Protein AF-A0A6G3DKL4-F1 (afdb_monomer_lite)

Foldseek 3Di:
DDDDPPPDPPPDPDQDPVNVVVCCVVPVPDDDPPQWDKDKAWWDKAQLVCRLDDDDPVLLVVLVVVLVPQDAQFDWDADPVRIIMTIHDIDRDPVVNCVRVVVSQVSSQVSQVVSRMDTDRDPDRPNDD

Structure (mmCIF, N/CA/C/O backbone):
data_AF-A0A6G3DKL4-F1
#
_entry.id   AF-A0A6G3DKL4-F1
#
loop_
_atom_site.group_PDB
_atom_site.id
_atom_site.type_symbol
_atom_site.label_atom_id
_atom_site.label_alt_id
_atom_site.label_comp_id
_atom_site.label_asym_id
_atom_site.label_entity_id
_atom_site.label_seq_id
_atom_site.pdbx_PDB_ins_code
_atom_site.Cartn_x
_atom_site.Cartn_y
_atom_site.Cartn_z
_atom_site.occupancy
_atom_site.B_iso_or_equiv
_atom_site.auth_seq_id
_atom_site.auth_comp_id
_atom_site.auth_asym_id
_atom_site.auth_atom_id
_atom_site.pdbx_PDB_model_num
ATOM 1 N N . MET A 1 1 ? 56.990 4.726 16.274 1.00 41.78 1 MET A N 1
ATOM 2 C CA . MET A 1 1 ? 56.232 4.345 15.067 1.00 41.78 1 MET A CA 1
ATOM 3 C C . MET A 1 1 ? 54.829 4.008 15.523 1.00 41.78 1 MET A C 1
ATOM 5 O O . MET A 1 1 ? 54.674 3.036 16.246 1.00 41.78 1 MET A O 1
ATOM 9 N N . SER A 1 2 ? 53.864 4.879 15.239 1.00 43.47 2 SER A N 1
ATOM 10 C CA . SER A 1 2 ? 52.451 4.660 15.550 1.00 43.47 2 SER A CA 1
ATOM 11 C C . SER A 1 2 ? 51.690 4.900 14.258 1.00 43.47 2 SER A C 1
ATOM 13 O O . SER A 1 2 ? 51.600 6.041 13.809 1.00 43.47 2 SER A O 1
ATOM 15 N N . ASP A 1 3 ? 51.223 3.816 13.648 1.00 43.56 3 ASP A N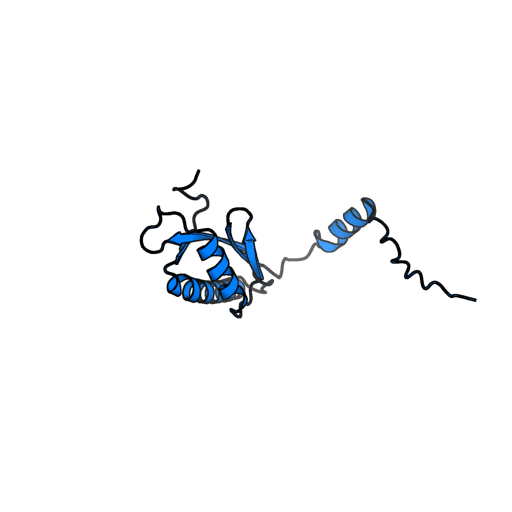 1
ATOM 16 C CA . ASP A 1 3 ? 50.399 3.841 12.447 1.00 43.56 3 ASP A CA 1
ATOM 17 C C . ASP A 1 3 ? 48.978 4.263 12.822 1.00 43.56 3 ASP A C 1
ATOM 19 O O . ASP A 1 3 ? 48.232 3.525 13.466 1.00 43.56 3 ASP A O 1
ATOM 23 N N . SER A 1 4 ? 48.598 5.471 12.416 1.00 48.81 4 SER A N 1
ATOM 24 C CA . SER A 1 4 ? 47.213 5.927 12.474 1.00 48.81 4 SER A CA 1
ATOM 25 C C . SER A 1 4 ? 46.477 5.410 11.239 1.00 48.81 4 SER A C 1
ATOM 27 O O . SER A 1 4 ? 46.624 5.952 10.144 1.00 48.81 4 SER A O 1
ATOM 29 N N . VAL A 1 5 ? 45.666 4.365 11.413 1.00 52.44 5 VAL A N 1
ATOM 30 C CA . VAL A 1 5 ? 44.730 3.874 10.391 1.00 52.44 5 VAL A CA 1
ATOM 31 C C . VAL A 1 5 ? 43.577 4.873 10.268 1.00 52.44 5 VAL A C 1
ATOM 33 O O . VAL A 1 5 ? 42.525 4.741 10.888 1.00 52.44 5 VAL A O 1
ATOM 36 N N . GLY A 1 6 ? 43.794 5.913 9.465 1.00 50.56 6 GLY A N 1
ATOM 37 C CA . GLY A 1 6 ? 42.736 6.775 8.959 1.00 50.56 6 GLY A CA 1
ATOM 38 C C . GLY A 1 6 ? 41.980 6.039 7.859 1.00 50.56 6 GLY A C 1
ATOM 39 O O . GLY A 1 6 ? 42.380 6.076 6.697 1.00 50.56 6 GLY A O 1
ATOM 40 N N . GLY A 1 7 ? 40.900 5.347 8.222 1.00 53.75 7 GLY A N 1
ATOM 41 C CA . GLY A 1 7 ? 39.948 4.787 7.266 1.00 53.75 7 GLY A CA 1
ATOM 42 C C . GLY A 1 7 ? 39.293 5.910 6.463 1.00 53.75 7 GLY A C 1
ATOM 43 O O . GLY A 1 7 ? 38.277 6.466 6.866 1.00 53.75 7 GLY A O 1
ATOM 44 N N . CYS A 1 8 ? 39.905 6.278 5.338 1.00 49.47 8 CYS A N 1
ATOM 45 C CA . CYS A 1 8 ? 39.370 7.248 4.396 1.00 49.47 8 CYS A CA 1
ATOM 46 C C . CYS A 1 8 ? 38.118 6.644 3.747 1.00 49.47 8 CYS A C 1
ATOM 48 O O . CYS A 1 8 ? 38.216 5.826 2.828 1.00 49.47 8 CYS A O 1
ATOM 50 N N . ILE A 1 9 ? 36.929 7.028 4.223 1.00 61.69 9 ILE A N 1
ATOM 51 C CA . ILE A 1 9 ? 35.717 6.885 3.417 1.00 61.69 9 ILE A CA 1
ATOM 52 C C . ILE A 1 9 ? 35.973 7.728 2.173 1.00 61.69 9 ILE A C 1
ATOM 54 O O . ILE A 1 9 ? 36.005 8.956 2.251 1.00 61.69 9 ILE A O 1
ATOM 58 N N . ARG A 1 10 ? 36.230 7.066 1.038 1.00 65.00 10 ARG A N 1
ATOM 59 C CA . ARG A 1 10 ? 36.393 7.756 -0.241 1.00 65.00 10 ARG A CA 1
ATOM 60 C C . ARG A 1 10 ? 35.168 8.651 -0.429 1.00 65.00 10 ARG A C 1
ATOM 62 O O . ARG A 1 10 ? 34.053 8.123 -0.353 1.00 65.00 10 ARG A O 1
ATOM 69 N N . PRO A 1 11 ? 35.340 9.967 -0.635 1.00 62.91 11 PRO A N 1
ATOM 70 C CA . PRO A 1 11 ? 34.208 10.834 -0.897 1.00 62.91 11 PRO A CA 1
ATOM 71 C C . PRO A 1 11 ? 33.474 10.264 -2.107 1.00 62.91 11 PRO A C 1
ATOM 73 O O . PRO A 1 11 ? 34.078 10.023 -3.154 1.00 62.91 11 PRO A O 1
ATOM 76 N N . ARG A 1 12 ? 32.185 9.963 -1.934 1.00 66.44 12 ARG A N 1
ATOM 77 C CA . ARG A 1 12 ? 31.335 9.598 -3.063 1.00 66.44 12 ARG A CA 1
ATOM 78 C C . ARG A 1 12 ? 31.334 10.803 -3.991 1.00 66.44 12 ARG A C 1
ATOM 80 O O . ARG A 1 12 ? 30.905 11.878 -3.579 1.00 66.44 12 ARG A O 1
ATOM 87 N N . THR A 1 13 ? 31.869 10.641 -5.197 1.00 80.19 13 THR A N 1
ATOM 88 C CA . THR A 1 13 ? 31.788 11.675 -6.226 1.00 80.19 13 THR A CA 1
ATOM 89 C C . THR A 1 13 ? 30.321 12.044 -6.407 1.00 80.19 13 THR A C 1
ATOM 91 O O . THR A 1 13 ? 29.473 11.155 -6.511 1.00 80.19 13 THR A O 1
ATOM 94 N N . ALA A 1 14 ? 30.016 13.341 -6.378 1.00 86.44 14 ALA A N 1
ATOM 95 C CA . ALA A 1 14 ? 28.666 13.807 -6.653 1.00 86.44 14 ALA A CA 1
ATOM 96 C C . ALA A 1 14 ? 28.273 13.389 -8.076 1.00 86.44 14 ALA A C 1
ATOM 98 O O . ALA A 1 14 ? 29.074 13.537 -8.999 1.00 86.44 14 ALA A O 1
ATOM 99 N N . VAL A 1 15 ? 27.059 12.859 -8.232 1.00 90.31 15 VAL A N 1
ATOM 100 C CA . VAL A 1 15 ? 26.499 12.554 -9.553 1.00 90.31 15 VAL A CA 1
ATOM 101 C C . VAL A 1 15 ? 26.222 13.879 -10.258 1.00 90.31 15 VAL A C 1
ATOM 103 O O . VAL A 1 15 ? 25.591 14.769 -9.685 1.00 90.31 15 VAL A O 1
ATOM 106 N N . SER A 1 16 ? 26.719 14.026 -11.478 1.00 93.81 16 SER A N 1
ATOM 107 C CA . SER A 1 16 ? 26.466 15.192 -12.320 1.00 93.81 16 SER A CA 1
ATOM 108 C C . SER A 1 16 ? 25.067 15.146 -12.934 1.00 93.81 16 SER A C 1
ATOM 110 O O . SER A 1 16 ? 24.484 14.081 -13.136 1.00 93.81 16 SER A O 1
ATOM 112 N N . GLU A 1 17 ? 24.537 16.313 -13.295 1.00 94.94 17 GLU A N 1
ATOM 113 C CA . GLU A 1 17 ? 23.261 16.422 -14.012 1.00 94.94 17 GLU A CA 1
ATOM 114 C C . GLU A 1 17 ? 23.251 15.583 -15.301 1.00 94.94 17 GLU A C 1
ATOM 116 O O . GLU A 1 17 ? 22.292 14.861 -15.561 1.00 94.94 17 GLU A O 1
ATOM 121 N N . ALA A 1 18 ? 24.355 15.590 -16.057 1.00 95.06 18 ALA A N 1
ATOM 122 C CA . ALA A 1 18 ? 24.495 14.813 -17.286 1.00 95.06 18 ALA A CA 1
ATOM 123 C C . ALA A 1 18 ? 24.416 13.294 -17.046 1.00 95.06 18 ALA A C 1
ATOM 125 O O . ALA A 1 18 ? 23.835 12.567 -17.853 1.00 95.06 18 ALA A O 1
ATOM 126 N N . GLU A 1 19 ? 24.971 12.799 -15.935 1.00 93.50 19 GLU A N 1
ATOM 127 C CA . GLU A 1 19 ? 24.870 11.384 -15.558 1.00 93.50 19 GLU A CA 1
ATOM 128 C C . GLU A 1 19 ? 23.434 11.004 -15.175 1.00 93.50 19 GLU A C 1
ATOM 130 O O . GLU A 1 19 ? 22.961 9.933 -15.563 1.00 93.50 19 GLU A O 1
ATOM 135 N N . VAL A 1 20 ? 22.716 11.887 -14.471 1.00 92.69 20 VAL A N 1
ATOM 136 C CA . VAL A 1 20 ? 21.292 11.687 -14.156 1.00 92.69 20 VAL A CA 1
ATOM 137 C C . VAL A 1 20 ? 20.448 11.695 -15.432 1.00 92.69 20 VAL A C 1
ATOM 139 O O . VAL A 1 20 ? 19.623 10.800 -15.618 1.00 92.69 20 VAL A O 1
ATOM 142 N N . GLU A 1 21 ? 20.671 12.645 -16.344 1.00 92.19 21 GLU A N 1
ATOM 143 C CA . GLU 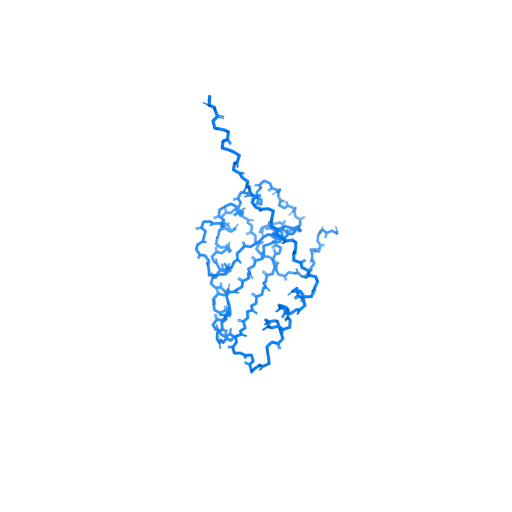A 1 21 ? 19.939 12.712 -17.613 1.00 92.19 21 GLU A CA 1
ATOM 144 C C . GLU A 1 21 ? 20.174 11.451 -18.455 1.00 92.19 21 GLU A C 1
ATOM 146 O O . GLU A 1 21 ? 19.224 10.844 -18.960 1.00 92.19 21 GLU A O 1
ATOM 151 N N . ALA A 1 22 ? 21.432 11.012 -18.569 1.00 91.06 22 ALA A N 1
ATOM 152 C CA . ALA A 1 22 ? 21.785 9.794 -19.286 1.00 91.06 22 ALA A CA 1
ATOM 153 C C . ALA A 1 22 ? 21.095 8.558 -18.684 1.00 91.06 22 ALA A C 1
ATOM 155 O O . ALA A 1 22 ? 20.585 7.716 -19.430 1.00 91.06 22 ALA A O 1
ATOM 156 N N . LEU A 1 23 ? 21.020 8.465 -17.351 1.00 89.06 23 LEU A N 1
ATOM 157 C CA . LEU A 1 23 ? 20.327 7.380 -16.655 1.00 89.06 23 LEU A CA 1
ATOM 158 C C . LEU A 1 23 ? 18.820 7.393 -16.938 1.00 89.06 23 LEU A C 1
ATOM 160 O O . LEU A 1 23 ? 18.264 6.366 -17.331 1.00 89.06 23 LEU A O 1
ATOM 164 N N . VAL A 1 24 ? 18.160 8.543 -16.781 1.00 90.19 24 VAL A N 1
ATOM 165 C CA . VAL A 1 24 ? 16.718 8.688 -17.036 1.00 90.19 24 VAL A CA 1
ATOM 166 C C . VAL A 1 24 ? 16.401 8.346 -18.492 1.00 90.19 24 VAL A C 1
ATOM 168 O O . VAL A 1 24 ? 15.484 7.567 -18.759 1.00 90.19 24 VAL A O 1
ATOM 171 N N . ARG A 1 25 ? 17.200 8.843 -19.442 1.00 85.94 25 ARG A N 1
ATOM 172 C CA . ARG A 1 25 ? 17.065 8.521 -20.869 1.00 85.94 25 ARG A CA 1
ATOM 173 C C . ARG A 1 25 ? 17.237 7.027 -21.142 1.00 85.94 25 ARG A C 1
ATOM 175 O O . ARG A 1 25 ? 16.472 6.460 -21.918 1.00 85.94 25 ARG A O 1
ATOM 182 N N . GLY A 1 26 ? 18.217 6.388 -20.505 1.00 82.62 26 GLY A N 1
ATOM 183 C CA . GLY A 1 26 ? 18.520 4.971 -20.703 1.00 82.62 26 GLY A CA 1
ATOM 184 C C . GLY A 1 26 ? 17.542 4.006 -20.026 1.00 82.62 26 GLY A C 1
ATOM 185 O O . GLY A 1 26 ? 17.389 2.873 -20.489 1.00 82.62 26 GLY A O 1
ATOM 186 N N . ILE A 1 27 ? 16.885 4.420 -18.938 1.00 82.44 27 ILE A N 1
ATOM 187 C CA . ILE A 1 27 ? 16.050 3.545 -18.101 1.00 82.44 27 ILE A CA 1
ATOM 188 C C . ILE A 1 27 ? 14.558 3.870 -18.205 1.00 82.44 27 ILE A C 1
ATOM 190 O O . ILE A 1 27 ? 13.772 2.946 -18.417 1.00 82.44 27 ILE A O 1
ATOM 194 N N . CYS A 1 28 ? 14.169 5.141 -18.087 1.00 77.88 28 CYS A N 1
ATOM 195 C CA . CYS A 1 28 ? 12.769 5.555 -17.942 1.00 77.88 28 CYS A CA 1
ATOM 196 C C . CYS A 1 28 ? 12.032 5.701 -19.282 1.00 77.88 28 CYS A C 1
ATOM 198 O O . CYS A 1 28 ? 10.813 5.584 -19.321 1.00 77.88 28 CYS A O 1
ATOM 200 N N . PHE A 1 29 ? 12.757 5.911 -20.387 1.00 75.50 29 PHE A N 1
ATOM 201 C CA . PHE A 1 29 ? 12.180 6.111 -21.725 1.00 75.50 29 PHE A CA 1
ATOM 202 C C . PHE A 1 29 ? 12.443 4.942 -22.686 1.00 75.50 29 PHE A C 1
ATOM 204 O O . PHE A 1 29 ? 12.569 5.131 -23.897 1.00 75.50 29 PHE A O 1
ATOM 211 N N . LYS A 1 30 ? 12.541 3.711 -22.167 1.00 72.25 30 LYS A N 1
ATOM 212 C CA . LYS A 1 30 ? 12.703 2.519 -23.011 1.00 72.25 30 LYS A CA 1
ATOM 213 C C . LYS A 1 30 ? 11.469 2.321 -23.893 1.00 72.25 30 LYS A C 1
ATOM 215 O O . LYS A 1 30 ? 10.372 2.072 -23.402 1.00 72.25 30 LYS A O 1
ATOM 220 N N . THR A 1 31 ? 11.666 2.384 -25.205 1.00 59.41 31 THR A N 1
ATOM 221 C CA . THR A 1 31 ? 10.624 2.175 -26.210 1.00 59.41 31 THR A CA 1
ATOM 222 C C . THR A 1 31 ? 10.513 0.691 -26.565 1.00 59.41 31 THR A C 1
ATOM 224 O O . THR A 1 31 ? 11.267 0.140 -27.360 1.00 59.41 31 THR A O 1
ATOM 227 N N . GLY A 1 32 ? 9.547 0.019 -25.949 1.00 68.00 32 GLY A N 1
ATOM 228 C CA . GLY A 1 32 ? 9.064 -1.310 -26.321 1.00 68.00 32 GLY A CA 1
ATOM 229 C C . GLY A 1 32 ? 7.593 -1.427 -25.917 1.00 68.00 32 GLY A C 1
ATOM 230 O O . GLY A 1 32 ? 7.128 -0.591 -25.141 1.00 68.00 32 GLY A O 1
ATOM 231 N N . PRO A 1 33 ? 6.826 -2.412 -26.418 1.00 69.88 33 PRO A N 1
ATOM 232 C CA . PRO A 1 33 ? 5.463 -2.602 -25.935 1.00 69.88 33 PRO A CA 1
ATOM 233 C C . PRO A 1 33 ? 5.513 -2.816 -24.411 1.00 69.88 33 PRO A C 1
ATOM 235 O O . PRO A 1 33 ? 6.288 -3.672 -23.967 1.00 69.88 33 PRO A O 1
ATOM 238 N N . PRO A 1 34 ? 4.768 -2.050 -23.592 1.00 72.56 34 PRO A N 1
ATOM 239 C CA . PRO A 1 34 ? 4.749 -2.263 -22.151 1.00 72.56 34 PRO A CA 1
ATOM 240 C C . PRO A 1 34 ? 4.217 -3.673 -21.887 1.00 72.56 34 PRO A C 1
ATOM 242 O O . PRO A 1 34 ? 3.075 -3.994 -22.203 1.00 72.56 34 PRO A O 1
ATOM 245 N N . ARG A 1 35 ? 5.089 -4.548 -21.378 1.00 84.38 35 ARG A N 1
ATOM 246 C CA . ARG A 1 35 ? 4.753 -5.950 -21.069 1.00 84.38 35 ARG A CA 1
ATOM 247 C C . ARG A 1 35 ? 4.424 -6.170 -19.600 1.00 84.38 35 ARG A C 1
ATOM 249 O O . ARG A 1 35 ? 3.971 -7.250 -19.244 1.00 84.38 35 ARG A O 1
ATOM 256 N N . LEU A 1 36 ? 4.715 -5.174 -18.768 1.00 90.88 36 LEU A N 1
ATOM 257 C CA . LEU A 1 36 ? 4.533 -5.221 -17.329 1.00 90.88 36 LEU A CA 1
ATOM 258 C C . LEU A 1 36 ? 3.686 -4.035 -16.888 1.00 90.88 36 LEU A C 1
ATOM 260 O O . LEU A 1 36 ? 3.777 -2.957 -17.477 1.00 90.88 36 LEU A O 1
ATOM 264 N N . LEU A 1 37 ? 2.900 -4.244 -15.842 1.00 92.25 37 LEU A N 1
ATOM 265 C CA . LEU A 1 37 ? 2.127 -3.204 -15.176 1.00 92.25 37 LEU A CA 1
ATOM 266 C C . LEU A 1 37 ? 2.196 -3.392 -13.664 1.00 92.25 37 LEU A C 1
ATOM 268 O O . LEU A 1 37 ? 2.321 -4.514 -13.180 1.00 92.25 37 LEU A O 1
ATOM 272 N N . GLY A 1 38 ? 2.097 -2.291 -12.939 1.00 96.06 38 GLY A N 1
ATOM 273 C CA . GLY A 1 38 ? 1.952 -2.273 -11.492 1.00 96.06 38 GLY A CA 1
ATOM 274 C C . GLY A 1 38 ? 0.889 -1.254 -11.109 1.00 96.06 38 GLY A C 1
ATOM 275 O O . GLY A 1 38 ? 0.531 -0.394 -11.917 1.00 96.06 38 GLY A O 1
ATOM 276 N N . VAL A 1 39 ? 0.376 -1.379 -9.893 1.00 97.88 39 VAL A N 1
ATOM 277 C CA . VAL A 1 39 ? -0.504 -0.395 -9.271 1.00 97.88 39 VAL A CA 1
ATOM 278 C C . VAL A 1 39 ? 0.049 -0.005 -7.912 1.00 97.88 39 VAL A C 1
ATOM 280 O O . VAL A 1 39 ? 0.666 -0.820 -7.221 1.00 97.88 39 VAL A O 1
ATOM 283 N N . GLU A 1 40 ? -0.234 1.234 -7.547 1.00 98.38 40 GLU A N 1
ATOM 284 C CA . GLU A 1 40 ? -0.030 1.781 -6.215 1.00 98.38 40 GLU A CA 1
ATOM 285 C C . GLU A 1 40 ? -1.404 2.213 -5.719 1.00 98.38 40 GLU A C 1
ATOM 287 O O . GLU A 1 40 ? -2.182 2.820 -6.463 1.00 98.38 40 GLU A O 1
ATOM 292 N N . VAL A 1 41 ? -1.758 1.783 -4.511 1.00 98.00 41 VAL A N 1
ATOM 293 C CA . VAL A 1 41 ? -3.047 2.108 -3.902 1.00 98.00 41 VAL A CA 1
ATOM 294 C C . VAL A 1 41 ? -2.828 2.640 -2.500 1.00 98.00 41 VAL A C 1
ATOM 296 O O . VAL A 1 41 ? -2.296 1.944 -1.637 1.00 98.00 41 VAL A O 1
ATOM 299 N N . GLU A 1 42 ? -3.293 3.861 -2.283 1.00 98.12 42 GLU A N 1
ATOM 300 C CA . GLU A 1 42 ? -3.228 4.558 -1.007 1.00 98.12 42 GLU A CA 1
ATOM 301 C C . GLU A 1 42 ? -4.590 4.505 -0.309 1.00 98.12 42 GLU A C 1
ATOM 303 O O . GLU A 1 42 ? -5.644 4.689 -0.929 1.00 98.12 42 GLU A O 1
ATOM 308 N N . TRP A 1 43 ? -4.571 4.244 0.996 1.00 97.88 43 TRP A N 1
ATOM 309 C CA . TRP A 1 43 ? -5.771 4.079 1.808 1.00 97.88 43 TRP A CA 1
ATOM 310 C C . TRP A 1 43 ? -5.700 4.921 3.074 1.00 97.88 43 TRP A C 1
ATOM 312 O O . TRP A 1 43 ? -4.734 4.849 3.835 1.00 97.88 43 TRP A O 1
ATOM 322 N N . LEU A 1 44 ? -6.783 5.644 3.356 1.00 96.56 44 LEU A N 1
ATOM 323 C CA . LEU A 1 44 ? -7.006 6.235 4.672 1.00 96.56 44 LEU A CA 1
ATOM 324 C C . LEU A 1 44 ? -7.273 5.124 5.697 1.00 96.56 44 LEU A C 1
ATOM 326 O O . LEU A 1 44 ? -7.870 4.093 5.364 1.00 96.56 44 LEU A O 1
ATOM 330 N N . VAL A 1 45 ? -6.882 5.355 6.951 1.00 96.44 45 VAL A N 1
ATOM 331 C CA . VAL A 1 45 ? -7.139 4.441 8.072 1.00 96.44 45 VAL A CA 1
ATOM 332 C C . VAL A 1 45 ? -8.082 5.113 9.063 1.00 96.44 45 VAL A C 1
ATOM 334 O O . VAL A 1 45 ? -7.729 6.117 9.674 1.00 96.44 45 VAL A O 1
ATOM 337 N N . HIS A 1 46 ? -9.275 4.548 9.246 1.00 96.44 46 HIS A N 1
ATOM 338 C CA . HIS A 1 46 ? -10.295 5.088 10.153 1.00 96.44 46 HIS A CA 1
ATOM 339 C C . HIS A 1 46 ? -10.695 4.099 11.242 1.00 96.44 46 HIS A C 1
ATOM 341 O O . HIS A 1 46 ? -10.558 2.884 11.088 1.00 96.44 46 HIS A O 1
ATOM 347 N N . GLU A 1 47 ? -11.297 4.626 12.310 1.00 96.69 47 GLU A N 1
ATOM 348 C CA . GLU A 1 47 ? -12.061 3.823 13.262 1.00 96.69 47 GLU A CA 1
ATOM 349 C C . GLU A 1 47 ? -13.205 3.097 12.543 1.00 96.69 47 GLU A C 1
ATOM 351 O O . GLU A 1 47 ? -14.108 3.721 11.978 1.00 96.69 47 GLU A O 1
ATOM 356 N N . LEU A 1 48 ? -13.227 1.766 12.626 1.00 95.94 48 LEU A N 1
ATOM 357 C CA . LEU A 1 48 ? -14.199 0.921 11.927 1.00 95.94 48 LEU A CA 1
ATOM 358 C C . LEU A 1 48 ? -15.650 1.243 12.319 1.00 95.94 48 LEU A C 1
ATOM 360 O O . LEU A 1 48 ? -16.559 1.144 11.498 1.00 95.94 48 LEU A O 1
ATOM 364 N N . ARG A 1 49 ? -15.879 1.601 13.589 1.00 95.19 49 ARG A N 1
ATOM 365 C CA . ARG A 1 49 ? -17.224 1.838 14.148 1.00 95.19 49 ARG A CA 1
ATOM 366 C C . ARG A 1 49 ? -17.600 3.314 14.241 1.00 95.19 49 ARG A C 1
ATOM 368 O O . ARG A 1 49 ? -18.776 3.620 14.417 1.00 95.19 49 ARG A O 1
ATOM 375 N N . ALA A 1 50 ? -16.631 4.218 14.137 1.00 94.75 50 ALA A N 1
ATOM 376 C CA . ALA A 1 50 ? -16.857 5.651 14.277 1.00 94.75 50 ALA A CA 1
ATOM 377 C C . ALA A 1 50 ? -15.927 6.447 13.344 1.00 94.75 50 ALA A C 1
ATOM 379 O O . ALA A 1 50 ? -15.065 7.162 13.841 1.00 94.75 50 ALA A O 1
ATOM 380 N N . PRO A 1 51 ? -16.115 6.386 12.009 1.00 92.31 51 PRO A N 1
ATOM 381 C CA . PRO A 1 51 ? -15.142 6.909 11.037 1.00 92.31 51 PRO A CA 1
ATOM 382 C C . PRO A 1 51 ? -14.830 8.407 11.147 1.00 92.31 51 PRO A C 1
ATOM 384 O O . PRO A 1 51 ? -13.854 8.871 10.582 1.00 92.31 51 PRO A O 1
ATOM 387 N N . ARG A 1 52 ? -15.666 9.167 11.867 1.00 91.94 52 ARG A N 1
ATOM 388 C CA . ARG A 1 52 ? -15.455 10.596 12.145 1.00 91.94 52 ARG A CA 1
ATOM 389 C C . ARG A 1 52 ? -14.439 10.858 13.258 1.00 91.94 52 ARG A C 1
ATOM 391 O O . ARG A 1 52 ? -14.053 12.004 13.454 1.00 91.94 52 ARG A O 1
ATOM 398 N N . LEU A 1 53 ? -14.109 9.844 14.057 1.00 92.62 53 LEU A N 1
ATOM 399 C CA . LEU A 1 53 ? -13.131 9.964 15.128 1.00 92.62 53 LEU A CA 1
ATOM 400 C C . LEU A 1 53 ? -11.731 9.720 14.558 1.00 92.62 53 LEU A C 1
ATOM 402 O O . LEU A 1 53 ? -11.549 8.756 13.810 1.00 92.62 53 LEU A O 1
ATOM 406 N N . PRO A 1 54 ? -10.744 10.554 14.921 1.00 91.25 54 PRO A N 1
ATOM 407 C CA . PRO A 1 54 ? -9.371 10.328 14.509 1.00 91.25 54 PRO A CA 1
ATOM 408 C C . PRO A 1 54 ? -8.817 9.078 15.196 1.00 91.25 54 PRO A C 1
ATOM 410 O O . PRO A 1 54 ? -9.083 8.831 16.376 1.00 91.25 54 PRO A O 1
ATOM 413 N N . VAL A 1 55 ? -7.992 8.325 14.473 1.00 93.88 55 VAL A N 1
ATOM 414 C CA . VAL A 1 55 ? -7.177 7.262 15.068 1.00 93.88 55 VAL A CA 1
ATOM 415 C C . VAL A 1 55 ? -5.972 7.912 15.742 1.00 93.88 55 VAL A C 1
ATOM 417 O O . VAL A 1 55 ? -5.326 8.780 15.153 1.00 93.88 55 VAL A O 1
ATOM 420 N N . SER A 1 56 ? -5.658 7.524 16.980 1.00 93.19 56 SER A N 1
ATOM 421 C CA . SER A 1 56 ? -4.510 8.117 17.675 1.00 93.19 56 SER A CA 1
ATOM 422 C C . SER A 1 56 ? -3.182 7.712 17.008 1.00 93.19 56 SER A C 1
ATOM 424 O O . SER A 1 56 ? -3.068 6.578 16.522 1.00 93.19 56 SER A O 1
ATOM 426 N N . PRO A 1 57 ? -2.152 8.582 17.011 1.00 93.00 57 PRO A N 1
ATOM 427 C CA . PRO A 1 57 ? -0.844 8.262 16.435 1.00 93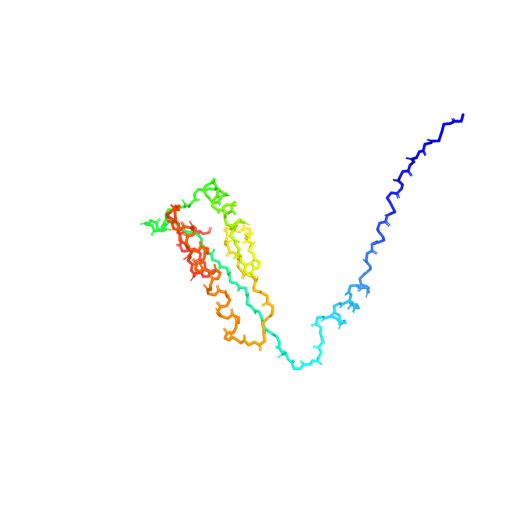.00 57 PRO A CA 1
ATOM 428 C C . PRO A 1 57 ? -0.212 6.994 17.018 1.00 93.00 57 PRO A C 1
ATOM 430 O O . PRO A 1 57 ? 0.407 6.219 16.296 1.00 93.00 57 PRO A O 1
ATOM 433 N N . GLU A 1 58 ? -0.400 6.737 18.313 1.00 95.00 58 GLU A N 1
ATOM 434 C CA . GLU A 1 58 ? 0.139 5.560 18.999 1.00 95.00 58 GLU A CA 1
ATOM 435 C C . GLU A 1 58 ? -0.516 4.273 18.493 1.00 95.00 58 GLU A C 1
ATOM 437 O O . GLU A 1 58 ? 0.167 3.266 18.302 1.00 95.00 58 GLU A O 1
ATOM 442 N N . ARG A 1 59 ? -1.831 4.309 18.233 1.00 95.38 59 ARG A N 1
ATOM 443 C CA . ARG A 1 59 ? -2.565 3.173 17.659 1.00 95.38 59 ARG A CA 1
ATOM 444 C C . ARG A 1 59 ? -2.153 2.916 16.215 1.00 95.38 59 ARG A C 1
ATOM 446 O O . ARG A 1 59 ? -1.917 1.763 15.863 1.00 95.38 59 ARG A O 1
ATOM 453 N N . LEU A 1 60 ? -1.999 3.970 15.409 1.00 95.38 60 LEU A N 1
ATOM 454 C CA . LEU A 1 60 ? -1.469 3.840 14.049 1.00 95.38 60 LEU A CA 1
ATOM 455 C C . LEU A 1 60 ? -0.055 3.252 14.065 1.00 95.38 60 LEU A C 1
ATOM 457 O O . LEU A 1 60 ? 0.222 2.280 13.370 1.00 95.38 60 LEU A O 1
ATOM 461 N N . GLN A 1 61 ? 0.830 3.759 14.922 1.00 95.75 61 GLN A N 1
ATOM 462 C CA . GLN A 1 61 ? 2.195 3.251 15.023 1.00 95.75 61 GLN A CA 1
ATOM 463 C C . GLN A 1 61 ? 2.241 1.777 15.455 1.00 95.75 61 GLN A C 1
ATOM 465 O O . GLN A 1 61 ? 3.044 1.003 14.921 1.00 95.75 61 GLN A O 1
ATOM 470 N N . ALA A 1 62 ? 1.389 1.376 16.404 1.00 96.38 62 ALA A N 1
ATOM 471 C CA . ALA A 1 62 ? 1.292 -0.008 16.856 1.00 96.38 62 ALA A CA 1
ATOM 472 C C . ALA A 1 62 ? 0.838 -0.935 15.721 1.00 96.38 62 ALA A C 1
ATOM 474 O O . ALA A 1 62 ? 1.524 -1.917 15.422 1.00 96.38 62 ALA A O 1
ATOM 475 N N . VAL A 1 63 ? -0.250 -0.587 15.025 1.00 97.31 63 VAL A N 1
ATOM 476 C CA . VAL A 1 63 ? -0.776 -1.435 13.948 1.00 97.31 63 VAL A CA 1
ATOM 477 C C . VAL A 1 63 ? 0.152 -1.455 12.732 1.00 97.31 63 VAL A C 1
ATOM 479 O O . VAL A 1 63 ? 0.358 -2.506 12.131 1.00 97.31 63 VAL A O 1
ATOM 482 N N . TYR A 1 64 ? 0.821 -0.344 12.409 1.00 96.94 64 TYR A N 1
ATOM 483 C CA . TYR A 1 64 ? 1.822 -0.301 11.336 1.00 96.94 64 TYR A CA 1
ATOM 484 C C . TYR A 1 64 ? 3.048 -1.148 11.670 1.00 96.94 64 TYR A C 1
ATOM 486 O O . TYR A 1 64 ? 3.644 -1.756 10.784 1.00 96.94 64 TYR A O 1
ATOM 494 N N . THR A 1 65 ? 3.409 -1.246 12.950 1.00 96.81 65 THR A N 1
ATOM 495 C CA . THR A 1 65 ? 4.463 -2.161 13.398 1.00 96.81 65 THR A CA 1
ATOM 496 C C . THR A 1 65 ? 4.032 -3.618 13.236 1.00 96.81 65 THR A C 1
ATOM 498 O O . THR A 1 65 ? 4.820 -4.421 12.738 1.00 96.81 65 THR A O 1
ATOM 501 N N . ALA A 1 66 ? 2.784 -3.956 13.574 1.00 96.88 66 ALA A N 1
ATOM 502 C CA . ALA A 1 66 ? 2.239 -5.298 13.362 1.00 96.88 66 ALA A CA 1
ATOM 503 C C . ALA A 1 66 ? 2.182 -5.669 11.869 1.00 96.88 66 ALA A C 1
ATOM 505 O O . ALA A 1 66 ? 2.600 -6.761 11.482 1.00 96.88 66 ALA A O 1
ATOM 506 N N . LEU A 1 67 ? 1.755 -4.737 11.011 1.00 97.75 67 LEU A N 1
ATOM 507 C CA . LEU A 1 67 ? 1.672 -4.943 9.563 1.00 97.75 67 LEU A CA 1
ATOM 508 C C . LEU A 1 67 ? 3.025 -5.262 8.913 1.00 97.75 67 LEU A C 1
ATOM 510 O O . LEU A 1 67 ? 3.062 -6.018 7.946 1.00 97.75 67 LEU A O 1
ATOM 514 N N . ARG A 1 68 ? 4.148 -4.770 9.455 1.00 95.50 68 ARG A N 1
ATOM 515 C CA . ARG A 1 68 ? 5.493 -5.108 8.943 1.00 95.50 68 ARG A CA 1
ATOM 516 C C . ARG A 1 68 ? 5.843 -6.592 9.072 1.00 95.50 68 ARG A C 1
ATOM 518 O O . ARG A 1 68 ? 6.747 -7.050 8.379 1.00 95.50 68 ARG A O 1
ATOM 525 N N . ALA A 1 69 ? 5.168 -7.332 9.950 1.00 96.38 69 ALA A N 1
ATOM 526 C CA . ALA A 1 69 ? 5.349 -8.775 10.092 1.00 96.38 69 ALA A CA 1
ATOM 527 C C . ALA A 1 69 ? 4.460 -9.590 9.135 1.00 96.38 69 ALA A C 1
ATOM 529 O O . ALA A 1 69 ? 4.617 -10.809 9.044 1.00 96.38 69 ALA A O 1
ATOM 530 N N . VAL A 1 70 ? 3.527 -8.945 8.425 1.00 97.50 70 VAL A N 1
ATOM 531 C CA . VAL A 1 70 ? 2.627 -9.617 7.486 1.00 97.50 70 VAL A CA 1
ATOM 532 C C . VAL A 1 70 ? 3.383 -9.921 6.192 1.00 97.50 70 VAL A C 1
ATOM 534 O O . VAL A 1 70 ? 3.978 -9.018 5.601 1.00 97.50 70 VAL A O 1
ATOM 537 N N . PRO A 1 71 ? 3.364 -11.174 5.710 1.00 97.44 71 PRO A N 1
ATOM 538 C CA . PRO A 1 71 ? 3.982 -11.519 4.439 1.00 97.44 71 PRO A CA 1
ATOM 539 C C . PRO A 1 71 ? 3.126 -10.992 3.281 1.00 97.44 71 PRO A C 1
ATOM 541 O O . PRO A 1 71 ? 2.175 -11.646 2.854 1.00 97.44 71 PRO A O 1
ATOM 544 N N . LEU A 1 72 ? 3.480 -9.812 2.775 1.00 98.38 72 LEU A N 1
ATOM 545 C CA . LEU A 1 72 ? 2.857 -9.181 1.610 1.00 98.38 72 LEU A CA 1
ATOM 546 C C . LEU A 1 72 ? 3.743 -9.351 0.373 1.00 98.38 72 LEU A C 1
ATOM 548 O O . LEU A 1 72 ? 4.970 -9.434 0.474 1.00 98.38 72 LEU A O 1
ATOM 552 N N . ARG A 1 73 ? 3.125 -9.415 -0.809 1.00 98.12 73 ARG A N 1
ATOM 553 C CA . ARG A 1 73 ? 3.866 -9.384 -2.082 1.00 98.12 73 ARG A CA 1
ATOM 554 C C . ARG A 1 73 ? 4.203 -7.961 -2.507 1.00 98.12 73 ARG A C 1
ATOM 556 O O . ARG A 1 73 ? 5.255 -7.743 -3.102 1.00 98.12 73 ARG A O 1
ATOM 563 N N . SER A 1 74 ? 3.303 -7.030 -2.232 1.00 98.31 74 SER A N 1
ATOM 564 C CA . SER A 1 74 ? 3.475 -5.599 -2.454 1.00 98.31 74 SER A CA 1
ATOM 565 C C . SER A 1 74 ? 4.389 -4.999 -1.387 1.00 98.31 74 SER A C 1
ATOM 567 O O . SER A 1 74 ? 4.414 -5.461 -0.243 1.00 98.31 74 SER A O 1
ATOM 569 N N . ALA A 1 75 ? 5.124 -3.950 -1.748 1.00 98.12 75 ALA A N 1
ATOM 570 C CA . ALA A 1 75 ? 5.758 -3.096 -0.756 1.00 98.12 75 A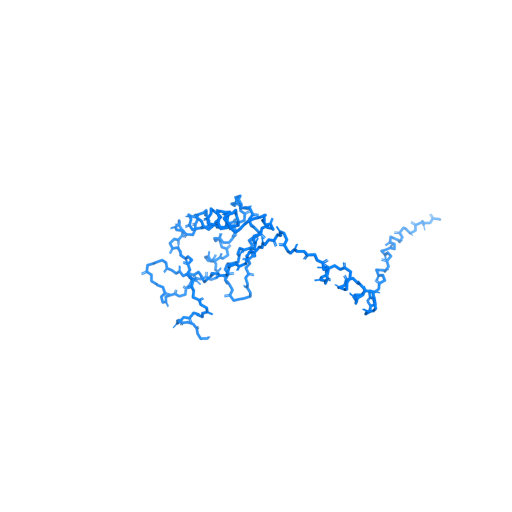LA A CA 1
ATOM 571 C C . ALA A 1 75 ? 4.668 -2.371 0.044 1.00 98.12 75 ALA A C 1
ATOM 573 O O . ALA A 1 75 ? 3.677 -1.930 -0.534 1.00 98.12 75 ALA A O 1
ATOM 574 N N . LEU A 1 76 ? 4.857 -2.275 1.361 1.00 97.88 76 LEU A N 1
ATOM 575 C CA . LEU A 1 76 ? 3.960 -1.559 2.262 1.00 97.88 76 LEU A CA 1
ATOM 576 C C . LEU A 1 76 ? 4.675 -0.331 2.823 1.00 97.88 76 LEU A C 1
ATOM 578 O O . LEU A 1 76 ? 5.718 -0.451 3.479 1.00 97.88 76 LEU A O 1
ATOM 582 N N . THR A 1 77 ? 4.086 0.830 2.592 1.00 97.25 77 THR A N 1
ATOM 583 C CA . THR A 1 77 ? 4.619 2.151 2.939 1.00 97.25 77 THR A CA 1
ATOM 584 C C . THR A 1 77 ? 3.557 2.968 3.671 1.00 97.25 77 THR A C 1
ATOM 586 O O . THR A 1 77 ? 2.384 2.595 3.738 1.00 97.25 77 THR A O 1
ATOM 589 N N . VAL A 1 78 ? 4.005 4.040 4.326 1.00 96.94 78 VAL A N 1
ATOM 590 C CA . VAL A 1 78 ? 3.128 4.995 5.007 1.00 96.94 78 VAL A CA 1
ATOM 591 C C . VAL A 1 78 ? 3.438 6.367 4.439 1.00 96.94 78 VAL A C 1
ATOM 593 O O . VAL A 1 78 ? 4.578 6.826 4.548 1.00 96.94 78 VAL A O 1
ATOM 596 N N . GLU A 1 79 ? 2.424 6.999 3.868 1.00 95.19 79 GLU A N 1
ATOM 597 C CA . GLU A 1 79 ? 2.532 8.337 3.304 1.00 95.19 79 GLU A CA 1
ATOM 598 C C . GLU A 1 79 ? 2.650 9.403 4.401 1.00 95.19 79 GLU A C 1
ATOM 600 O O . GLU A 1 79 ? 2.285 9.158 5.557 1.00 95.19 79 GLU A O 1
ATOM 605 N N . PRO A 1 80 ? 3.120 10.625 4.082 1.00 90.44 80 PRO A N 1
ATOM 606 C CA . PRO A 1 80 ? 3.254 11.696 5.069 1.00 90.44 80 PRO A CA 1
ATOM 607 C C . PRO A 1 80 ? 1.955 12.033 5.818 1.00 90.44 80 PRO A C 1
ATOM 609 O O . PRO A 1 80 ? 2.012 12.441 6.977 1.00 90.44 80 PRO A O 1
ATOM 612 N N . GLY A 1 81 ? 0.794 11.850 5.178 1.00 88.12 81 GLY A N 1
ATOM 613 C CA . GLY A 1 81 ? -0.528 12.035 5.790 1.00 88.12 81 GLY A CA 1
ATOM 614 C C . GLY A 1 81 ? -1.009 10.844 6.627 1.00 88.12 81 GLY A C 1
ATOM 615 O O . GLY A 1 81 ? -2.110 10.880 7.170 1.00 88.12 81 GLY A O 1
ATOM 616 N N . GLY A 1 82 ? -0.200 9.791 6.745 1.00 91.38 82 GLY A N 1
ATOM 617 C CA . GLY A 1 82 ? -0.508 8.583 7.501 1.00 91.38 82 GLY A CA 1
ATOM 618 C C . GLY A 1 82 ? -1.279 7.522 6.716 1.00 91.38 82 GLY A C 1
ATOM 619 O O . GLY A 1 82 ? -1.614 6.499 7.310 1.00 91.38 82 GLY A O 1
ATOM 620 N N . GLN A 1 83 ? -1.557 7.723 5.424 1.00 95.44 83 GLN A N 1
ATOM 621 C CA . GLN A 1 83 ? -2.177 6.713 4.564 1.00 95.44 83 GLN A CA 1
ATOM 622 C C . GLN A 1 83 ? -1.287 5.476 4.457 1.00 95.44 83 GLN A C 1
ATOM 624 O O . GLN A 1 83 ? -0.064 5.586 4.422 1.00 95.44 83 GLN A O 1
ATOM 629 N N . LEU A 1 84 ? -1.904 4.299 4.369 1.00 97.50 84 LEU A N 1
ATOM 630 C CA . LEU A 1 84 ? -1.195 3.074 4.014 1.00 97.50 84 LEU A CA 1
ATOM 631 C C . LEU A 1 84 ? -1.162 2.927 2.499 1.00 97.50 84 LEU A C 1
ATOM 633 O O . LEU A 1 84 ? -2.214 2.912 1.858 1.00 97.50 84 LEU A O 1
ATOM 637 N N . GLU A 1 85 ? 0.031 2.746 1.953 1.00 98.38 85 GLU A N 1
ATOM 638 C CA . GLU A 1 85 ? 0.245 2.477 0.538 1.00 98.38 85 GLU A CA 1
ATOM 639 C C . GLU A 1 85 ? 0.656 1.015 0.331 1.00 98.38 85 GLU A C 1
ATOM 641 O O . GLU A 1 85 ? 1.486 0.468 1.061 1.00 98.38 85 GLU A O 1
ATOM 646 N N . LEU A 1 86 ? 0.070 0.382 -0.690 1.00 98.44 86 LEU A N 1
ATOM 647 C CA . LEU A 1 86 ? 0.568 -0.864 -1.269 1.00 98.44 86 LEU A CA 1
ATOM 648 C C . LEU A 1 86 ? 1.071 -0.597 -2.687 1.00 98.44 86 LEU A C 1
ATOM 650 O O . LEU A 1 86 ? 0.265 -0.293 -3.569 1.00 98.44 86 LEU A O 1
ATOM 654 N N . SER A 1 87 ? 2.371 -0.789 -2.913 1.00 98.44 87 SER A N 1
ATOM 655 C CA . SER A 1 87 ? 2.995 -0.723 -4.240 1.00 98.44 87 SER A CA 1
ATOM 656 C C . SER A 1 87 ? 3.308 -2.132 -4.747 1.00 98.44 87 SER A C 1
ATOM 658 O O . SER A 1 87 ? 4.120 -2.872 -4.180 1.00 98.44 87 SER A O 1
ATOM 660 N N . SER A 1 88 ? 2.590 -2.560 -5.787 1.00 98.38 88 SER A N 1
ATOM 661 C CA . SER A 1 88 ? 2.687 -3.924 -6.313 1.00 98.38 88 SER A CA 1
ATOM 662 C C . SER A 1 88 ? 4.019 -4.176 -7.023 1.00 98.38 88 SER A C 1
ATOM 664 O O . SER A 1 88 ? 4.580 -3.281 -7.656 1.00 98.38 88 SER A O 1
ATOM 666 N N . LEU A 1 89 ? 4.466 -5.432 -7.055 1.00 97.38 89 LEU A N 1
ATOM 667 C CA . LEU A 1 89 ? 5.497 -5.834 -8.013 1.00 97.38 89 LEU A CA 1
ATOM 668 C C . LEU A 1 89 ? 4.964 -5.748 -9.459 1.00 97.38 89 LEU A C 1
ATOM 670 O O . LEU A 1 89 ? 3.778 -6.003 -9.685 1.00 97.38 89 LEU A O 1
ATOM 674 N N . PRO A 1 90 ? 5.828 -5.479 -10.457 1.00 95.31 90 PRO A N 1
ATOM 675 C CA . PRO A 1 90 ? 5.436 -5.536 -11.860 1.00 95.31 90 PRO A CA 1
ATOM 676 C C . PRO A 1 90 ? 4.870 -6.913 -12.237 1.00 95.31 90 PRO A C 1
ATOM 678 O O . PRO A 1 90 ? 5.532 -7.936 -12.064 1.00 95.31 90 PRO A O 1
ATOM 681 N N . ALA A 1 91 ? 3.664 -6.930 -12.794 1.00 96.12 91 ALA A N 1
ATOM 682 C CA . ALA A 1 91 ? 2.939 -8.127 -13.205 1.00 96.12 91 ALA A CA 1
ATOM 683 C C . ALA A 1 91 ? 2.848 -8.233 -14.731 1.00 96.12 91 ALA A C 1
ATOM 685 O O . ALA A 1 91 ? 2.803 -7.219 -15.431 1.00 96.12 91 ALA A O 1
ATOM 686 N N . ALA A 1 92 ? 2.747 -9.457 -15.255 1.00 95.00 92 ALA A N 1
ATOM 687 C CA . ALA A 1 92 ? 2.628 -9.705 -16.695 1.00 95.00 92 ALA A CA 1
ATOM 688 C C . ALA A 1 92 ? 1.188 -9.541 -17.221 1.00 95.00 92 ALA A C 1
ATOM 690 O O . ALA A 1 92 ? 0.949 -9.611 -18.426 1.00 95.00 92 ALA A O 1
ATOM 691 N N . SER A 1 93 ? 0.210 -9.353 -16.328 1.00 94.75 93 SER A N 1
ATOM 692 C CA . SER A 1 93 ? -1.194 -9.136 -16.685 1.00 94.75 93 SER A CA 1
ATOM 693 C C . SER A 1 93 ? -1.954 -8.356 -15.614 1.00 94.75 93 SER A C 1
ATOM 695 O O . SER A 1 93 ? -1.610 -8.391 -14.431 1.00 94.75 93 SER A O 1
ATOM 697 N N . LEU A 1 94 ? -3.050 -7.705 -16.020 1.00 95.38 94 LEU A N 1
ATOM 698 C CA . LEU A 1 94 ? -3.911 -6.961 -15.098 1.00 95.38 94 LEU A CA 1
ATOM 699 C C . LEU A 1 94 ? -4.526 -7.890 -14.049 1.00 95.38 94 LEU A C 1
ATOM 701 O O . LEU A 1 94 ? -4.565 -7.562 -12.870 1.00 95.38 94 LEU A O 1
ATOM 705 N N . THR A 1 95 ? -4.956 -9.083 -14.462 1.00 97.31 95 THR A N 1
ATOM 706 C CA . THR A 1 95 ? -5.544 -10.080 -13.563 1.00 97.31 95 THR A CA 1
ATOM 707 C C . THR A 1 95 ? -4.560 -10.546 -12.491 1.00 97.31 95 THR A C 1
ATOM 709 O O . THR A 1 95 ? -4.953 -10.725 -11.342 1.00 97.31 95 THR A 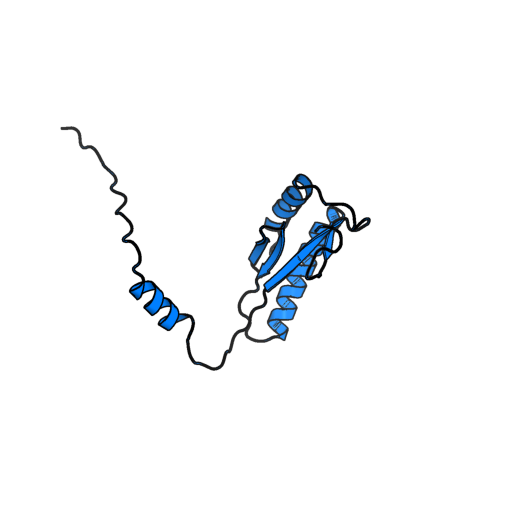O 1
ATOM 712 N N . GLU A 1 96 ? -3.289 -10.754 -12.842 1.00 97.06 96 GLU A N 1
ATOM 713 C CA . GLU A 1 96 ? -2.249 -11.108 -11.870 1.00 97.06 96 GLU A CA 1
ATOM 714 C C . GLU A 1 96 ? -1.996 -9.977 -10.869 1.00 97.06 96 GLU A C 1
ATOM 716 O O . GLU A 1 96 ? -1.944 -10.239 -9.664 1.00 97.06 96 GLU A O 1
ATOM 721 N N . CYS A 1 97 ? -1.908 -8.737 -11.356 1.00 97.75 97 CYS A N 1
ATOM 722 C CA . CYS A 1 97 ? -1.742 -7.553 -10.517 1.00 97.75 97 CYS A CA 1
ATOM 723 C C . CYS A 1 97 ? -2.907 -7.411 -9.525 1.00 97.75 97 CYS A C 1
ATOM 725 O O . CYS A 1 97 ? -2.695 -7.400 -8.314 1.00 97.75 97 CYS A O 1
ATOM 727 N N . VAL A 1 98 ? -4.148 -7.435 -10.024 1.00 98.25 98 VAL A N 1
ATOM 728 C CA . VAL A 1 98 ? -5.363 -7.326 -9.200 1.00 98.25 98 VAL A CA 1
ATOM 729 C C . VAL A 1 98 ? -5.442 -8.448 -8.171 1.00 98.25 98 VAL A C 1
ATOM 731 O O . VAL A 1 98 ? -5.744 -8.181 -7.010 1.00 98.25 98 VAL A O 1
ATOM 734 N N . ARG A 1 99 ? -5.155 -9.698 -8.558 1.00 98.56 99 ARG A N 1
ATOM 735 C CA . ARG A 1 99 ? -5.178 -10.837 -7.626 1.00 98.56 99 ARG A CA 1
ATOM 736 C C . ARG A 1 99 ? -4.169 -10.650 -6.496 1.00 98.56 99 ARG A C 1
ATOM 738 O O . ARG A 1 99 ? -4.503 -10.904 -5.344 1.00 98.56 99 ARG A O 1
ATOM 745 N N . THR A 1 100 ? -2.958 -10.217 -6.838 1.00 98.44 100 THR A N 1
ATOM 746 C CA . THR A 1 100 ? -1.872 -10.005 -5.876 1.00 98.44 100 THR A CA 1
ATOM 747 C C . THR A 1 100 ? -2.236 -8.913 -4.878 1.00 98.44 100 THR A C 1
ATOM 749 O O . THR A 1 100 ? -2.247 -9.166 -3.677 1.00 98.44 100 THR A O 1
ATOM 752 N N . VAL A 1 101 ? -2.634 -7.739 -5.370 1.00 98.56 101 VAL A N 1
ATOM 753 C CA . VAL A 1 101 ? -2.954 -6.597 -4.504 1.00 98.56 101 VAL A CA 1
ATOM 754 C C . VAL A 1 101 ? -4.221 -6.850 -3.687 1.00 98.56 101 VAL A C 1
ATOM 756 O O . VAL A 1 101 ? -4.289 -6.448 -2.532 1.00 98.56 101 VAL A O 1
ATOM 759 N N . SER A 1 102 ? -5.207 -7.573 -4.227 1.00 98.69 102 SER A N 1
ATOM 760 C CA . SER A 1 102 ? -6.404 -7.949 -3.459 1.00 98.69 102 SER A CA 1
ATOM 761 C C . SER A 1 102 ? -6.065 -8.869 -2.286 1.00 98.69 102 SER A C 1
ATOM 763 O O . SER A 1 102 ? -6.569 -8.656 -1.188 1.00 98.69 102 SER A O 1
ATOM 765 N N . ALA A 1 103 ? -5.187 -9.856 -2.494 1.00 98.81 103 ALA A N 1
ATOM 766 C CA . ALA A 1 103 ? -4.760 -10.760 -1.428 1.00 98.81 103 ALA A CA 1
ATOM 767 C C . ALA A 1 103 ? -3.966 -10.024 -0.335 1.00 98.81 103 ALA A C 1
ATOM 769 O O . ALA A 1 103 ? -4.208 -10.245 0.852 1.00 98.81 103 ALA A O 1
ATOM 770 N N . ASP A 1 104 ? -3.072 -9.113 -0.730 1.00 98.75 104 ASP A N 1
ATOM 771 C CA . ASP A 1 104 ? -2.332 -8.267 0.209 1.00 98.75 104 ASP A CA 1
ATOM 772 C C . ASP A 1 104 ? -3.283 -7.349 0.999 1.00 98.75 104 ASP A C 1
ATOM 774 O O . ASP A 1 104 ? -3.195 -7.265 2.223 1.00 98.75 104 ASP A O 1
ATOM 778 N N . LEU A 1 105 ? -4.258 -6.723 0.329 1.00 98.69 105 LEU A N 1
ATOM 779 C CA . LEU A 1 105 ? -5.288 -5.908 0.980 1.00 98.69 105 LEU A CA 1
ATOM 780 C C . LEU A 1 105 ? -6.117 -6.711 1.981 1.00 98.69 105 LEU A C 1
ATOM 782 O O . LEU A 1 105 ? -6.450 -6.197 3.047 1.00 98.69 105 LEU A O 1
ATOM 786 N N . ASP A 1 106 ? -6.468 -7.954 1.667 1.00 98.81 106 ASP A N 1
ATOM 787 C CA . ASP A 1 106 ? -7.230 -8.802 2.582 1.00 98.81 106 ASP A CA 1
ATOM 788 C C . ASP A 1 106 ? -6.426 -9.154 3.837 1.00 98.81 106 ASP A C 1
ATOM 790 O O . ASP A 1 106 ? -6.982 -9.114 4.940 1.00 98.81 106 ASP A O 1
ATOM 794 N N . ALA A 1 107 ? -5.121 -9.401 3.691 1.00 98.69 107 ALA A N 1
ATOM 795 C CA . ALA A 1 107 ? -4.210 -9.605 4.813 1.00 98.69 107 ALA A CA 1
ATOM 796 C C . ALA A 1 107 ? -4.063 -8.336 5.673 1.00 98.69 107 ALA A C 1
ATOM 798 O O . ALA A 1 107 ? -4.221 -8.399 6.892 1.00 98.69 107 ALA A O 1
ATOM 799 N N . VAL A 1 108 ? -3.858 -7.168 5.053 1.00 98.62 108 VAL A N 1
ATOM 800 C CA . VAL A 1 108 ? -3.780 -5.878 5.765 1.00 98.62 108 VAL A CA 1
ATOM 801 C C . VAL A 1 108 ? -5.083 -5.584 6.511 1.00 98.62 108 VAL A C 1
ATOM 803 O O . VAL A 1 108 ? -5.073 -5.223 7.688 1.00 98.62 108 VAL A O 1
ATOM 806 N N . ARG A 1 109 ? -6.234 -5.792 5.861 1.00 98.62 109 ARG A N 1
ATOM 807 C CA . ARG A 1 109 ? -7.547 -5.613 6.494 1.00 98.62 109 ARG A CA 1
ATOM 808 C C . ARG A 1 109 ? -7.763 -6.581 7.651 1.00 98.62 109 ARG A C 1
ATOM 810 O O . ARG A 1 109 ? -8.482 -6.230 8.579 1.00 98.62 109 ARG A O 1
ATOM 817 N N . ALA A 1 110 ? -7.234 -7.804 7.589 1.00 98.38 110 ALA A N 1
ATOM 818 C CA . ALA A 1 110 ? -7.349 -8.757 8.691 1.00 98.38 110 ALA A CA 1
ATOM 819 C C . ALA A 1 110 ? -6.698 -8.195 9.958 1.00 98.38 110 ALA A C 1
ATOM 821 O O . ALA A 1 110 ? -7.388 -8.084 10.965 1.00 98.38 110 ALA A O 1
ATOM 822 N N . VAL A 1 111 ? -5.455 -7.721 9.852 1.00 98.31 111 VAL A N 1
ATOM 823 C CA . VAL A 1 111 ? -4.722 -7.108 10.970 1.00 98.31 111 VAL A CA 1
ATOM 824 C C . VAL A 1 111 ? -5.425 -5.853 11.483 1.00 98.31 111 VAL A C 1
ATOM 826 O O . VAL A 1 111 ? -5.713 -5.752 12.667 1.00 98.31 111 VAL A O 1
ATOM 829 N N . LEU A 1 112 ? -5.798 -4.918 10.602 1.00 98.31 112 LEU A N 1
ATOM 830 C CA . LEU A 1 112 ? -6.457 -3.676 11.033 1.00 98.31 112 LEU A CA 1
ATOM 831 C C . LEU A 1 112 ? -7.770 -3.924 11.789 1.00 98.31 112 LEU A C 1
ATOM 833 O O . LEU A 1 112 ? -8.093 -3.191 12.724 1.00 98.31 112 LEU A O 1
ATOM 837 N N . ARG A 1 113 ? -8.532 -4.960 11.412 1.00 98.00 113 ARG A N 1
ATOM 838 C CA . ARG A 1 113 ? -9.790 -5.295 12.093 1.00 98.00 113 ARG A CA 1
ATOM 839 C C . ARG A 1 113 ? -9.581 -5.768 13.530 1.00 98.00 113 ARG A C 1
ATOM 841 O O . ARG A 1 113 ? -10.491 -5.560 14.332 1.00 98.00 113 ARG A O 1
ATOM 848 N N . GLU A 1 114 ? -8.436 -6.369 13.858 1.00 97.06 114 GLU A N 1
ATOM 849 C CA . GLU A 1 114 ? -8.107 -6.785 15.231 1.00 97.06 114 GLU A CA 1
ATOM 850 C C . GLU A 1 114 ? -8.039 -5.572 16.173 1.00 97.06 114 GLU A C 1
ATOM 852 O O . GLU A 1 114 ? -8.513 -5.644 17.306 1.00 97.06 114 GLU A O 1
ATOM 857 N N . ASP A 1 115 ? -7.592 -4.424 15.657 1.00 96.38 115 ASP A N 1
ATOM 858 C CA . ASP A 1 115 ? -7.513 -3.145 16.373 1.00 96.38 115 ASP A CA 1
ATOM 859 C C . ASP A 1 115 ? -8.735 -2.229 16.162 1.00 96.38 115 ASP A C 1
ATOM 861 O O . ASP A 1 115 ? -8.735 -1.057 16.557 1.00 96.38 115 ASP A O 1
ATOM 865 N N . GLY A 1 116 ? -9.799 -2.745 15.537 1.00 97.75 116 GLY A N 1
ATOM 866 C CA . GLY A 1 116 ? -11.018 -1.984 15.265 1.00 97.75 116 GLY A CA 1
ATOM 867 C C . GLY A 1 116 ? -10.839 -0.879 14.220 1.00 97.75 116 GLY A C 1
ATOM 868 O O . GLY A 1 116 ? -11.581 0.103 14.249 1.00 97.75 116 GLY A O 1
ATOM 869 N N . LEU A 1 117 ? -9.887 -1.037 13.301 1.00 98.06 117 LEU A N 1
ATOM 870 C CA . LEU A 1 117 ? -9.580 -0.092 12.228 1.00 98.06 117 LEU A CA 1
ATOM 871 C C . LEU A 1 117 ? -10.024 -0.620 10.857 1.00 98.06 117 LEU A C 1
ATOM 873 O O . LEU A 1 117 ? -10.246 -1.818 10.656 1.00 98.06 117 LEU A O 1
ATOM 877 N N . ALA A 1 118 ? -10.168 0.292 9.898 1.00 97.56 118 ALA A N 1
ATOM 878 C CA . ALA A 1 118 ? -10.580 -0.011 8.533 1.00 97.56 118 ALA A CA 1
ATOM 879 C C . ALA A 1 118 ? -9.785 0.797 7.503 1.00 97.56 118 ALA A C 1
ATOM 881 O O . ALA A 1 118 ? -9.517 1.977 7.717 1.00 97.56 118 ALA A O 1
ATOM 882 N N . LEU A 1 119 ? -9.495 0.172 6.356 1.00 97.75 119 LEU A N 1
ATOM 883 C CA . LEU A 1 119 ? -9.037 0.878 5.159 1.00 97.75 119 LEU A CA 1
ATOM 884 C C . LEU A 1 119 ? -10.221 1.537 4.450 1.00 97.75 119 LEU A C 1
ATOM 886 O O . LEU A 1 119 ? -11.240 0.881 4.208 1.00 97.75 119 LEU A O 1
ATOM 890 N N . VAL A 1 120 ? -10.063 2.799 4.062 1.00 96.06 120 VAL A N 1
ATOM 891 C CA . VAL A 1 120 ? -11.088 3.582 3.369 1.00 96.06 120 VAL A CA 1
ATOM 892 C C . VAL A 1 120 ? -10.519 4.181 2.083 1.00 96.06 120 VAL A C 1
ATOM 894 O O . VAL A 1 120 ? -9.516 4.887 2.099 1.00 96.06 120 VAL A O 1
ATOM 897 N N . GLY A 1 121 ? -11.166 3.862 0.958 1.00 95.06 121 GLY A N 1
ATOM 898 C CA . GLY A 1 121 ? -10.754 4.288 -0.381 1.00 95.06 121 GLY A CA 1
ATOM 899 C C . GLY A 1 121 ? -11.449 5.581 -0.786 1.00 95.06 121 GLY A C 1
ATOM 900 O O . GLY A 1 121 ? -12.427 5.549 -1.530 1.00 95.06 121 GLY A O 1
ATOM 901 N N . LEU A 1 122 ? -10.971 6.706 -0.257 1.00 93.75 122 LEU A N 1
ATOM 902 C CA . LEU A 1 122 ? -11.422 8.052 -0.610 1.00 93.75 122 LEU A CA 1
ATOM 903 C C . LEU A 1 122 ? -10.199 8.881 -1.000 1.00 93.75 122 LEU A C 1
ATOM 905 O O . LEU A 1 122 ? -9.178 8.809 -0.328 1.00 93.75 122 LEU A O 1
ATOM 909 N N . GLY A 1 123 ? -10.312 9.692 -2.054 1.00 91.81 123 GLY A N 1
ATOM 910 C CA . GLY A 1 123 ? -9.208 10.559 -2.493 1.00 91.81 123 GLY A CA 1
ATOM 911 C C . GLY A 1 123 ? -8.936 11.750 -1.566 1.00 91.81 123 GLY A C 1
ATOM 912 O O . GLY A 1 123 ? -7.936 12.437 -1.727 1.00 91.81 123 GLY A O 1
ATOM 913 N N . HIS A 1 124 ? -9.832 12.014 -0.616 1.00 90.06 124 HIS A N 1
ATOM 914 C CA . HIS A 1 124 ? -9.693 13.047 0.401 1.00 90.06 124 HIS A CA 1
ATOM 915 C C . HIS A 1 124 ? -10.458 12.607 1.649 1.00 90.06 124 HIS A C 1
ATOM 917 O O . HIS A 1 124 ? -11.534 12.013 1.527 1.00 90.06 124 HIS A O 1
ATOM 923 N N . ASP A 1 125 ? -9.904 12.885 2.826 1.00 89.50 125 ASP A N 1
ATOM 924 C CA . ASP A 1 125 ? -10.572 12.620 4.096 1.00 89.50 125 ASP A CA 1
ATOM 925 C C . ASP A 1 125 ? -11.728 13.628 4.275 1.00 89.50 125 ASP A C 1
ATOM 927 O O . ASP A 1 125 ? -11.494 14.830 4.340 1.00 89.50 125 ASP A O 1
ATOM 931 N N . PRO A 1 126 ? -12.999 13.194 4.326 1.00 88.25 126 PRO A N 1
ATOM 932 C CA . PRO A 1 126 ? -14.130 14.109 4.451 1.00 88.25 126 PRO A CA 1
ATOM 933 C C . PRO A 1 126 ? -14.332 14.653 5.877 1.00 88.25 126 PRO A C 1
ATOM 935 O O . PRO A 1 126 ? -15.255 15.442 6.097 1.00 88.25 126 PRO A O 1
ATOM 938 N N . TRP A 1 127 ? -13.536 14.211 6.854 1.00 86.12 127 TRP A N 1
ATOM 939 C CA . TRP A 1 127 ? -13.621 14.621 8.259 1.00 86.12 127 TRP A CA 1
ATOM 940 C C . TRP A 1 127 ? -12.396 15.404 8.726 1.00 86.12 127 TRP A C 1
ATOM 942 O O . TRP A 1 127 ? -12.479 16.069 9.761 1.00 86.12 127 TRP A O 1
ATOM 952 N N . GLN A 1 128 ? -11.296 15.354 7.975 1.00 71.38 128 GLN A N 1
ATOM 953 C CA . GLN A 1 128 ? -10.073 16.094 8.264 1.00 71.38 128 GLN A CA 1
ATOM 954 C C . GLN A 1 128 ? -9.702 16.982 7.078 1.00 71.38 128 GLN A C 1
ATOM 956 O O . GLN A 1 128 ? -9.565 16.507 5.955 1.00 71.38 128 GLN A O 1
ATOM 961 N N . ALA A 1 129 ? -9.605 18.284 7.351 1.00 60.22 129 ALA A N 1
ATOM 962 C CA . ALA A 1 129 ? -9.304 19.323 6.369 1.00 60.22 129 ALA A CA 1
ATOM 963 C C . ALA A 1 129 ? -7.796 19.540 6.213 1.00 60.22 129 ALA A C 1
ATOM 965 O O . ALA A 1 129 ? -7.098 19.529 7.253 1.00 60.22 129 ALA A O 1
#

Sequence (129 aa):
MSDSVGGCIRPRTAVSEAEVEALVRGICFKTGPPRLLGVEVEWLVHELRAPRLPVSPERLQAVYTALRAVPLRSALTVEPGGQLELSSLPAASLTECVRTVSADLDAVRAVLREDGLALVGLGHDPWQA

Secondary structure (DSSP, 8-state):
------------PPPPHHHHHHHHHHHTT--S----B--EE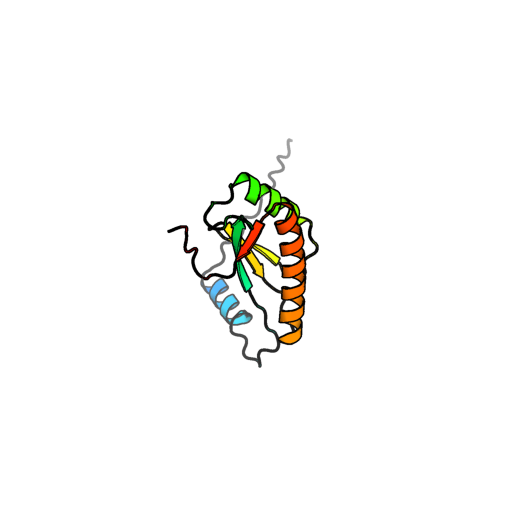EEEEEESS-TTSPPPHHHHHHHHHHHTTS--SSEEEE-TTS-EEEEPPPBSSHHHHHHHHHHHHHHHHHHHHHTTEEEE--SS-SS--

Radius of gyration: 21.43 Å; chains: 1; bounding box: 74×31×45 Å

pLDDT: mean 89.35, std 14.03, range [41.78, 98.81]